Protein AF-A0A0G0QL11-F1 (afdb_monomer_lite)

Secondary structure (DSSP, 8-state):
---GGGS-TTSTTTTTPPP-SHHHHHHHHHHHHHHHHHHHHHHHHTT---HHHHHHHHHHHHHHHHHH-TT-

Sequence (72 aa):
MKPFYLMEQSREFNGGRSPQNKSERMDGLTEAIRATRKKVAEYKTANADASELETHLKNLEKRLEAEKNPRG

Organism: Yanofskybacteria sp. (strain GW2011_GWA1_39_13) (NCBI:txid1619019)

Structure (mmCIF, N/CA/C/O backbone):
data_AF-A0A0G0QL11-F1
#
_entry.id   AF-A0A0G0QL11-F1
#
loop_
_atom_site.group_PDB
_atom_site.id
_atom_site.type_symbol
_atom_site.label_atom_id
_atom_site.label_alt_id
_atom_site.label_comp_id
_atom_site.label_asym_id
_atom_site.label_entity_id
_atom_site.label_seq_id
_atom_site.pdbx_PDB_ins_code
_atom_site.Cartn_x
_atom_site.Cartn_y
_atom_site.Cartn_z
_atom_site.occupancy
_atom_site.B_iso_or_equiv
_atom_site.auth_seq_id
_atom_site.auth_comp_id
_atom_site.auth_asym_id
_atom_site.auth_atom_id
_atom_site.pdbx_PDB_model_num
ATOM 1 N N . MET A 1 1 ? -3.200 -16.914 12.873 1.00 44.97 1 MET A N 1
ATOM 2 C CA . MET A 1 1 ? -3.356 -16.048 11.681 1.00 44.97 1 MET A CA 1
ATOM 3 C C . MET A 1 1 ? -1.970 -15.695 11.163 1.00 44.97 1 MET A C 1
ATOM 5 O O . MET A 1 1 ? -1.113 -15.407 11.987 1.00 44.97 1 MET A O 1
ATOM 9 N N . LYS A 1 2 ? -1.710 -15.784 9.851 1.00 41.44 2 LYS A N 1
ATOM 10 C CA . LYS A 1 2 ? -0.440 -15.307 9.273 1.00 41.44 2 LYS A CA 1
ATOM 11 C C . LYS A 1 2 ? -0.503 -13.777 9.118 1.00 41.44 2 LYS A C 1
ATOM 13 O O . LYS A 1 2 ? -1.578 -13.291 8.768 1.00 41.44 2 LYS A O 1
ATOM 18 N N . PRO A 1 3 ? 0.594 -13.043 9.354 1.00 41.06 3 PRO A N 1
ATOM 19 C CA . PRO A 1 3 ? 0.625 -11.594 9.185 1.00 41.06 3 PRO A CA 1
ATOM 20 C C . PRO A 1 3 ? 0.271 -11.165 7.757 1.00 41.06 3 PRO A C 1
ATOM 22 O O . PRO A 1 3 ? 0.642 -11.842 6.795 1.00 41.06 3 PRO A O 1
ATOM 25 N N . PHE A 1 4 ? -0.412 -10.028 7.605 1.00 47.56 4 PHE A N 1
ATOM 26 C CA . PHE A 1 4 ? -0.885 -9.537 6.302 1.00 47.56 4 PHE A CA 1
ATOM 27 C C . PHE A 1 4 ? 0.259 -9.328 5.296 1.00 47.56 4 PHE A C 1
ATOM 29 O O . PHE A 1 4 ? 0.110 -9.640 4.119 1.00 47.56 4 PHE A O 1
ATOM 36 N N . TYR A 1 5 ? 1.431 -8.883 5.763 1.00 46.97 5 TYR A N 1
ATOM 37 C CA . TYR A 1 5 ? 2.628 -8.697 4.932 1.00 46.97 5 TYR A CA 1
ATOM 38 C C . TYR A 1 5 ? 3.242 -10.008 4.406 1.00 46.97 5 TYR A C 1
ATOM 40 O O . TYR A 1 5 ? 4.106 -9.961 3.534 1.00 46.97 5 TYR A O 1
ATOM 48 N N . LEU A 1 6 ? 2.804 -11.164 4.919 1.00 42.53 6 LEU A N 1
ATOM 49 C CA . LEU A 1 6 ? 3.164 -12.499 4.427 1.00 42.53 6 LEU A CA 1
ATOM 50 C C . LEU A 1 6 ? 2.064 -13.134 3.567 1.00 42.53 6 LEU A C 1
ATOM 52 O O . LEU A 1 6 ? 2.278 -14.209 3.005 1.00 42.53 6 LEU A O 1
ATOM 56 N N . MET A 1 7 ? 0.887 -12.513 3.457 1.00 44.94 7 MET A N 1
ATOM 57 C CA . MET A 1 7 ? -0.123 -12.958 2.504 1.00 44.94 7 MET A CA 1
ATOM 58 C C . MET A 1 7 ? 0.284 -12.446 1.124 1.00 44.94 7 MET A C 1
ATOM 60 O O . MET A 1 7 ? 0.278 -11.241 0.885 1.00 44.94 7 MET A O 1
ATOM 64 N N . GLU A 1 8 ? 0.653 -13.361 0.223 1.00 49.69 8 GLU A N 1
ATOM 65 C CA . GLU A 1 8 ?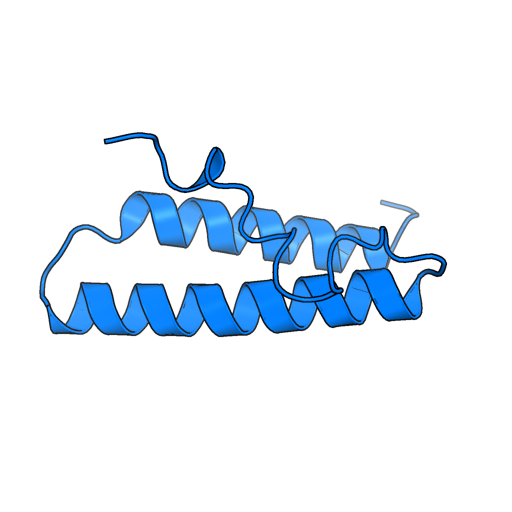 0.921 -13.096 -1.195 1.00 49.69 8 GLU A CA 1
ATOM 66 C C . GLU A 1 8 ? -0.340 -12.559 -1.914 1.00 49.69 8 GLU A C 1
ATOM 68 O O . GLU A 1 8 ? -0.890 -13.201 -2.803 1.00 49.69 8 GLU A O 1
ATOM 73 N N . GLN A 1 9 ? -0.814 -11.358 -1.575 1.00 48.28 9 GLN A N 1
ATOM 74 C CA . GLN A 1 9 ? -1.897 -10.676 -2.298 1.00 48.28 9 GLN A CA 1
ATOM 75 C C . GLN A 1 9 ? -1.483 -10.231 -3.710 1.00 48.28 9 GLN A C 1
ATOM 77 O O . GLN A 1 9 ? -2.280 -9.667 -4.449 1.00 48.28 9 GLN A O 1
ATOM 82 N N . SER A 1 10 ? -0.249 -10.513 -4.124 1.00 48.50 10 SER A N 1
ATOM 83 C CA . SER A 1 10 ? 0.279 -10.203 -5.451 1.00 48.50 10 SER A CA 1
ATOM 84 C C . SER A 1 10 ? 0.049 -11.296 -6.502 1.00 48.50 10 SER A C 1
ATOM 86 O O . SER A 1 10 ? 0.318 -11.045 -7.674 1.00 48.50 10 SER A O 1
ATOM 88 N N . ARG A 1 11 ? -0.444 -12.493 -6.141 1.00 42.88 11 ARG A N 1
ATOM 89 C CA . ARG A 1 11 ? -0.686 -13.562 -7.134 1.00 42.88 11 ARG A CA 1
ATOM 90 C C . ARG A 1 11 ? -2.027 -13.459 -7.854 1.00 42.88 11 ARG A C 1
ATOM 92 O O . ARG A 1 11 ? -2.105 -13.860 -9.010 1.00 42.88 11 ARG A O 1
ATOM 99 N N . GLU A 1 12 ? -3.051 -12.889 -7.233 1.00 43.28 12 GLU A N 1
ATOM 100 C CA . GLU A 1 12 ? -4.402 -12.908 -7.812 1.00 43.28 12 GLU A CA 1
ATOM 101 C C . GLU A 1 12 ? -4.662 -11.780 -8.825 1.00 43.28 12 GLU A C 1
ATOM 103 O O . GLU A 1 12 ? -5.568 -11.906 -9.640 1.00 43.28 12 GLU A O 1
ATOM 108 N N . PHE A 1 13 ? -3.846 -10.717 -8.858 1.00 49.03 13 PHE A N 1
ATOM 109 C CA . PHE A 1 13 ? -4.141 -9.547 -9.702 1.00 49.03 13 PHE A CA 1
ATOM 110 C C . PHE A 1 13 ? -3.566 -9.618 -11.131 1.00 49.03 13 PHE A C 1
ATOM 112 O O . PHE A 1 13 ? -4.178 -9.105 -12.058 1.00 49.03 13 PHE A O 1
ATOM 119 N N . ASN A 1 14 ? -2.444 -10.323 -11.341 1.00 46.12 14 ASN A N 1
ATOM 120 C CA . ASN A 1 14 ? -1.853 -10.557 -12.675 1.00 46.12 14 ASN A CA 1
ATOM 121 C C . ASN A 1 14 ? -2.013 -12.013 -13.162 1.00 46.12 14 ASN A C 1
ATOM 123 O O . ASN A 1 14 ? -1.254 -12.470 -14.018 1.00 46.12 14 ASN A O 1
ATOM 127 N N . GLY A 1 15 ? -2.921 -12.796 -12.566 1.00 49.31 15 GLY A N 1
ATOM 128 C CA . GLY A 1 15 ? -3.028 -14.234 -12.854 1.00 49.31 15 GLY A CA 1
ATOM 129 C C . GLY A 1 15 ? -1.735 -15.007 -12.552 1.00 49.31 15 GLY A C 1
ATOM 130 O O . GLY A 1 15 ? -1.367 -15.922 -13.282 1.00 49.31 15 GLY A O 1
ATOM 131 N N . GLY A 1 16 ? -0.989 -14.590 -11.523 1.00 54.50 16 GLY A N 1
ATOM 132 C CA . GLY A 1 16 ? 0.314 -15.156 -11.169 1.00 54.50 16 GLY A CA 1
ATOM 133 C C . GLY A 1 16 ? 1.486 -14.713 -12.054 1.00 54.50 16 GLY A C 1
ATOM 134 O O . GLY A 1 16 ? 2.603 -15.183 -11.838 1.00 54.50 16 GLY A O 1
ATOM 135 N N . ARG A 1 17 ? 1.280 -13.810 -13.024 1.00 52.62 17 ARG A N 1
ATOM 136 C CA . ARG A 1 17 ? 2.357 -13.319 -13.893 1.00 52.62 17 ARG A CA 1
ATOM 137 C C . ARG A 1 17 ? 3.129 -12.177 -13.232 1.00 52.62 17 ARG A C 1
ATOM 139 O O . ARG A 1 17 ? 2.564 -11.154 -12.843 1.00 52.62 17 ARG A O 1
ATOM 146 N N . SER A 1 18 ? 4.447 -12.335 -13.144 1.00 61.34 18 SER A N 1
ATOM 147 C CA . SER A 1 18 ? 5.333 -11.242 -12.749 1.00 61.34 18 SER A CA 1
ATOM 148 C C . SER A 1 18 ? 5.237 -10.099 -13.768 1.00 61.34 18 SER A C 1
ATOM 150 O O . SER A 1 18 ? 5.275 -10.372 -14.972 1.00 61.34 18 SER A O 1
ATOM 152 N N . PRO A 1 19 ? 5.127 -8.838 -13.321 1.00 68.56 19 PRO A N 1
ATOM 153 C CA . PRO A 1 19 ? 5.092 -7.686 -14.220 1.00 68.56 19 PRO A CA 1
ATOM 154 C C . PRO A 1 19 ? 6.357 -7.648 -15.089 1.00 68.56 19 PRO A C 1
ATOM 156 O O . PRO A 1 19 ? 7.469 -7.805 -14.575 1.00 68.56 19 PRO A O 1
ATOM 159 N N . GLN A 1 20 ? 6.198 -7.467 -16.403 1.00 74.69 20 GLN A N 1
ATOM 160 C CA . GLN A 1 20 ? 7.298 -7.594 -17.365 1.00 74.69 20 GLN A CA 1
ATOM 161 C C . GLN A 1 20 ? 7.977 -6.258 -17.661 1.00 74.69 20 GLN A C 1
ATOM 163 O O . GLN A 1 20 ? 9.144 -6.229 -18.048 1.00 74.69 20 GLN A O 1
ATOM 168 N N . ASN A 1 21 ? 7.281 -5.146 -17.436 1.00 79.19 21 ASN A N 1
ATOM 169 C CA . ASN A 1 21 ? 7.824 -3.808 -17.630 1.00 79.19 21 ASN A CA 1
ATOM 170 C C . ASN A 1 21 ? 7.521 -2.866 -16.450 1.00 79.19 21 ASN A C 1
ATOM 172 O O . ASN A 1 21 ? 6.770 -3.186 -15.527 1.00 79.19 21 ASN A O 1
ATOM 176 N N . LYS A 1 22 ? 8.159 -1.689 -16.468 1.00 81.25 22 LYS A N 1
ATOM 177 C CA . LYS A 1 22 ? 8.013 -0.654 -15.433 1.00 81.25 22 LYS A CA 1
ATOM 178 C C . LYS A 1 22 ? 6.569 -0.161 -15.290 1.00 81.25 22 LYS A C 1
ATOM 180 O O . LYS A 1 22 ? 6.130 0.046 -14.164 1.00 81.25 22 LYS A O 1
ATOM 185 N N . SER A 1 23 ? 5.838 -0.005 -16.396 1.00 81.94 23 SER A N 1
ATOM 186 C CA . SER A 1 23 ? 4.435 0.432 -16.358 1.00 81.94 23 SER A CA 1
ATOM 187 C C . SER A 1 23 ? 3.580 -0.578 -15.600 1.00 81.94 23 SER A C 1
ATOM 189 O O . SER A 1 23 ? 2.931 -0.212 -14.631 1.00 81.94 23 SER A O 1
ATOM 191 N N . GLU A 1 24 ? 3.695 -1.868 -15.930 1.00 79.12 24 GLU A N 1
ATOM 192 C CA . GLU A 1 24 ? 2.965 -2.939 -15.240 1.00 79.12 24 GLU A CA 1
ATOM 193 C C . GLU A 1 24 ? 3.316 -3.028 -13.746 1.00 79.12 24 GLU A C 1
ATOM 195 O O . GLU A 1 24 ? 2.449 -3.300 -12.916 1.00 79.12 24 GLU A O 1
ATOM 200 N N . ARG A 1 25 ? 4.583 -2.781 -13.374 1.00 81.00 25 ARG 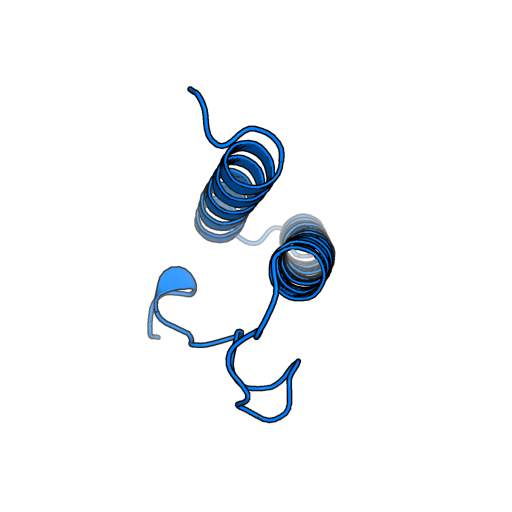A N 1
ATOM 201 C CA . ARG A 1 25 ? 4.988 -2.699 -11.959 1.00 81.00 25 ARG A CA 1
ATOM 202 C C . ARG A 1 25 ? 4.316 -1.529 -11.248 1.00 81.00 25 ARG A C 1
ATOM 204 O O . ARG A 1 25 ? 3.828 -1.700 -10.132 1.00 81.00 25 ARG A O 1
ATOM 211 N N . MET A 1 26 ? 4.295 -0.356 -11.876 1.00 85.19 26 MET A N 1
ATOM 212 C CA . MET A 1 26 ? 3.665 0.842 -11.320 1.00 85.19 26 MET A CA 1
ATOM 213 C C . MET A 1 26 ? 2.145 0.699 -11.210 1.00 85.19 26 MET A C 1
ATOM 215 O O . MET A 1 26 ? 1.582 1.087 -10.185 1.00 85.19 26 MET A O 1
ATOM 219 N N . ASP A 1 27 ? 1.498 0.113 -12.215 1.00 83.38 27 ASP A N 1
ATOM 220 C CA . ASP A 1 27 ? 0.054 -0.130 -12.227 1.00 83.38 27 ASP A CA 1
ATOM 221 C C . ASP A 1 27 ? -0.326 -1.129 -11.128 1.00 83.38 27 ASP A C 1
ATOM 223 O O . ASP A 1 27 ? -1.198 -0.846 -10.305 1.00 83.38 27 ASP A O 1
ATOM 227 N N . GLY A 1 28 ? 0.417 -2.237 -11.012 1.00 84.50 28 GLY A N 1
ATOM 228 C CA . GLY A 1 28 ? 0.222 -3.218 -9.943 1.00 84.50 28 GLY A CA 1
ATOM 229 C C . GLY A 1 28 ? 0.432 -2.637 -8.539 1.00 84.50 28 GLY A C 1
ATOM 230 O O . GLY A 1 28 ? -0.346 -2.917 -7.627 1.00 84.50 28 GLY A O 1
ATOM 231 N N . LEU A 1 29 ? 1.449 -1.787 -8.350 1.00 85.62 29 LEU A N 1
ATOM 232 C CA . LEU A 1 29 ? 1.674 -1.084 -7.080 1.00 85.62 29 LEU A CA 1
ATOM 233 C C . LEU A 1 29 ? 0.555 -0.081 -6.771 1.00 85.62 29 LEU A C 1
ATOM 235 O O . LEU A 1 29 ? 0.120 0.010 -5.624 1.00 85.62 29 LEU A O 1
ATOM 239 N N . THR A 1 30 ? 0.069 0.649 -7.775 1.00 86.94 30 THR A N 1
ATOM 240 C CA . THR A 1 30 ? -1.022 1.624 -7.617 1.00 86.94 30 THR A CA 1
ATOM 241 C C . THR A 1 30 ? -2.321 0.935 -7.200 1.00 86.94 30 THR A C 1
ATOM 243 O O . THR A 1 30 ? -2.980 1.377 -6.255 1.00 86.94 30 THR A O 1
ATOM 246 N N . GLU A 1 31 ? -2.653 -0.192 -7.826 1.00 84.69 31 GLU A N 1
ATOM 247 C CA . GLU A 1 31 ? -3.834 -0.979 -7.467 1.00 84.69 31 GLU A CA 1
ATOM 248 C C . GLU A 1 31 ? -3.690 -1.632 -6.083 1.00 84.69 31 GLU A C 1
ATOM 250 O O . GLU A 1 31 ? -4.625 -1.582 -5.281 1.00 84.69 31 GLU A O 1
ATOM 255 N N . ALA A 1 32 ? -2.503 -2.140 -5.727 1.00 85.12 32 ALA A N 1
ATOM 256 C CA . ALA A 1 32 ? -2.237 -2.662 -4.383 1.00 85.12 32 ALA A CA 1
ATOM 257 C C . ALA A 1 32 ? -2.402 -1.586 -3.291 1.00 85.12 32 ALA A C 1
ATOM 259 O O . ALA A 1 32 ? -2.986 -1.849 -2.235 1.00 85.12 32 ALA A O 1
ATOM 260 N N . ILE A 1 33 ? -1.944 -0.354 -3.549 1.00 88.31 33 ILE A N 1
ATOM 261 C CA . ILE A 1 33 ? -2.153 0.808 -2.667 1.00 88.31 33 ILE A CA 1
ATOM 262 C C . ILE A 1 33 ? -3.648 1.094 -2.520 1.00 88.31 33 ILE A C 1
ATOM 264 O O . ILE A 1 33 ? -4.135 1.260 -1.400 1.00 88.31 33 ILE A O 1
ATOM 268 N N . ARG A 1 34 ? -4.396 1.116 -3.628 1.00 86.88 34 ARG A N 1
ATOM 269 C CA . ARG A 1 34 ? -5.843 1.364 -3.624 1.00 86.88 34 ARG A CA 1
ATOM 270 C C . ARG A 1 34 ? -6.603 0.303 -2.824 1.00 86.88 34 ARG A C 1
ATOM 272 O O . ARG A 1 34 ? -7.432 0.659 -1.984 1.00 86.88 34 ARG A O 1
ATOM 279 N N . ALA A 1 35 ? -6.295 -0.976 -3.031 1.00 86.69 35 ALA A N 1
ATOM 280 C CA . ALA A 1 35 ? -6.900 -2.086 -2.297 1.00 86.69 35 ALA A CA 1
ATOM 281 C C . ALA A 1 35 ? -6.566 -2.032 -0.797 1.00 86.69 35 ALA A C 1
ATOM 283 O O . ALA A 1 35 ? -7.452 -2.192 0.045 1.00 86.69 35 ALA A O 1
ATOM 284 N N . THR A 1 36 ? -5.310 -1.732 -0.452 1.00 87.56 36 THR A N 1
ATOM 285 C CA . THR A 1 36 ? -4.876 -1.600 0.946 1.00 87.56 36 THR A CA 1
ATOM 286 C C . THR A 1 36 ? -5.556 -0.414 1.629 1.00 87.56 36 THR A C 1
ATOM 288 O O . THR A 1 36 ? -6.055 -0.565 2.740 1.00 87.56 36 THR A O 1
ATOM 291 N N . ARG A 1 37 ? -5.676 0.743 0.960 1.00 90.94 37 ARG A N 1
ATOM 292 C CA . ARG A 1 37 ? -6.419 1.907 1.481 1.00 90.94 37 ARG A CA 1
ATOM 293 C C . ARG A 1 37 ? -7.881 1.576 1.762 1.00 90.94 37 ARG A C 1
ATOM 295 O O . ARG A 1 37 ? -8.401 1.989 2.795 1.00 90.94 37 ARG A O 1
ATOM 302 N N . LYS A 1 38 ? -8.526 0.807 0.878 1.00 90.06 38 LYS A N 1
ATOM 303 C CA . LYS A 1 38 ? -9.899 0.339 1.096 1.00 90.06 38 LYS A CA 1
ATOM 304 C C . LYS A 1 38 ? -9.994 -0.533 2.353 1.00 90.06 38 LYS A C 1
ATOM 306 O O . LYS A 1 38 ? -10.835 -0.254 3.199 1.00 90.06 38 LYS A O 1
ATOM 311 N N . LYS A 1 39 ? -9.085 -1.499 2.529 1.00 86.38 39 LYS A N 1
ATOM 312 C CA . LYS A 1 39 ? -9.039 -2.342 3.739 1.00 86.38 39 LYS A CA 1
ATOM 313 C C . LYS A 1 39 ? -8.766 -1.541 5.012 1.00 86.38 39 LYS A C 1
ATOM 315 O O . LYS A 1 39 ? -9.406 -1.786 6.026 1.00 86.38 39 LYS A O 1
ATOM 320 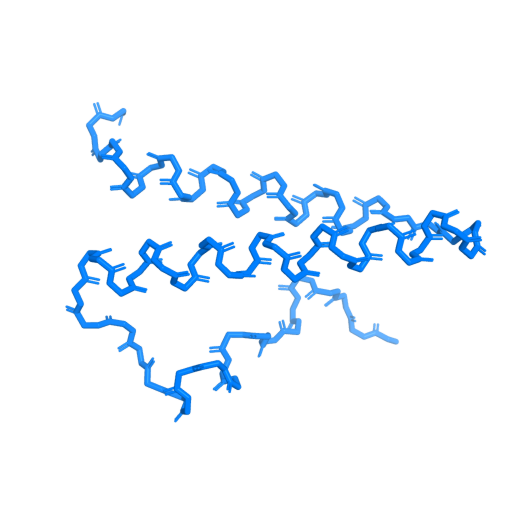N N . VAL A 1 40 ? -7.863 -0.557 4.970 1.00 89.25 40 VAL A N 1
ATOM 321 C CA . VAL A 1 40 ? -7.625 0.351 6.109 1.00 89.25 40 VAL A CA 1
ATOM 322 C C . VAL A 1 40 ? -8.911 1.088 6.482 1.00 89.25 40 VAL A C 1
ATOM 324 O O . VAL A 1 40 ? -9.234 1.180 7.662 1.00 89.25 40 VAL A O 1
ATOM 327 N N . ALA A 1 41 ? -9.657 1.595 5.496 1.00 90.94 41 ALA A N 1
ATOM 328 C CA . ALA A 1 41 ? -10.934 2.258 5.745 1.00 90.94 41 ALA A CA 1
ATOM 329 C C . ALA A 1 41 ? -11.961 1.297 6.366 1.00 90.94 41 ALA A C 1
ATOM 331 O O . ALA A 1 41 ? -12.577 1.651 7.365 1.00 90.94 41 ALA A O 1
ATOM 332 N N . GLU A 1 42 ? -12.082 0.072 5.844 1.00 89.88 42 GLU A N 1
ATOM 333 C CA . GLU A 1 42 ? -12.966 -0.968 6.394 1.00 89.88 42 GLU A CA 1
ATOM 334 C C . GLU A 1 42 ? -12.624 -1.293 7.858 1.00 89.88 42 GLU A C 1
ATOM 336 O O . GLU A 1 42 ? -13.517 -1.339 8.704 1.00 89.88 42 GLU A O 1
ATOM 341 N N . TYR A 1 43 ? -11.336 -1.436 8.186 1.00 90.00 43 TYR A N 1
ATOM 342 C CA . TYR A 1 43 ? -10.877 -1.681 9.557 1.00 90.00 43 TYR A CA 1
ATOM 343 C C . TYR A 1 43 ? -11.157 -0.493 10.480 1.00 90.00 43 TYR A C 1
ATOM 345 O O . TYR A 1 43 ? -11.647 -0.687 11.590 1.00 90.00 43 TYR A O 1
ATOM 353 N N . LYS A 1 44 ? -10.923 0.741 10.014 1.00 88.00 44 LYS A N 1
ATOM 354 C CA . LYS A 1 44 ? -11.243 1.956 10.778 1.00 88.00 44 LYS A CA 1
ATOM 355 C C . LYS A 1 44 ? -12.743 2.078 11.043 1.00 88.00 44 LYS A C 1
ATOM 357 O O . LYS A 1 44 ? -13.129 2.387 12.164 1.00 88.00 44 LYS A O 1
ATOM 362 N N . THR A 1 45 ? -13.590 1.779 10.056 1.00 92.81 45 THR A N 1
ATOM 363 C CA . THR A 1 45 ? -15.051 1.733 10.240 1.00 92.81 45 THR A CA 1
ATOM 364 C C . THR A 1 45 ? -15.465 0.649 11.236 1.00 92.81 45 THR A C 1
ATOM 366 O O . THR A 1 45 ? -16.381 0.864 12.024 1.00 92.81 45 THR A O 1
ATOM 369 N N . ALA A 1 46 ? -14.771 -0.489 11.249 1.00 92.00 46 ALA A N 1
ATOM 370 C CA . ALA A 1 46 ? -15.002 -1.574 12.199 1.00 92.00 46 ALA A CA 1
ATOM 371 C C . ALA A 1 46 ? -14.373 -1.345 13.592 1.00 92.00 46 ALA A C 1
ATOM 373 O O . ALA A 1 46 ? -14.485 -2.224 14.442 1.00 92.00 46 ALA A O 1
ATOM 374 N N . ASN A 1 47 ? -13.712 -0.202 13.840 1.00 91.19 47 ASN A N 1
ATOM 375 C CA . ASN A 1 47 ? -12.884 0.049 15.034 1.00 91.19 47 ASN A CA 1
ATOM 376 C C . ASN A 1 47 ? -11.844 -1.063 15.304 1.00 91.19 47 ASN A C 1
ATOM 378 O O . ASN A 1 47 ? -11.498 -1.346 16.450 1.00 91.19 47 ASN A O 1
ATOM 382 N N . ALA A 1 48 ? -11.356 -1.708 14.243 1.00 89.88 48 ALA A N 1
ATOM 383 C CA . ALA A 1 48 ? -10.317 -2.726 14.298 1.00 89.88 48 ALA A CA 1
ATOM 384 C C . ALA A 1 48 ? -8.923 -2.101 14.134 1.00 89.88 48 ALA A C 1
ATOM 386 O O . ALA A 1 48 ? -8.764 -1.062 13.488 1.00 89.88 48 ALA A O 1
ATOM 387 N N . ASP A 1 49 ? -7.897 -2.760 14.682 1.00 89.81 49 ASP A N 1
ATOM 388 C CA . ASP A 1 49 ? -6.511 -2.313 14.528 1.00 89.81 49 ASP A CA 1
ATOM 389 C C . ASP A 1 49 ? -6.062 -2.399 13.062 1.00 89.81 49 ASP A C 1
ATOM 391 O O . ASP A 1 49 ? -6.001 -3.476 12.470 1.00 89.81 49 ASP A O 1
ATOM 395 N N . ALA A 1 50 ? -5.742 -1.244 12.478 1.00 91.44 50 ALA A N 1
ATOM 396 C CA . ALA A 1 50 ? -5.273 -1.119 11.100 1.00 91.44 50 ALA A CA 1
ATOM 397 C C . ALA A 1 50 ? -3.754 -0.878 11.007 1.00 91.44 50 ALA A C 1
ATOM 399 O O . ALA A 1 50 ? -3.246 -0.653 9.907 1.00 91.44 50 ALA A O 1
ATOM 400 N N . SER A 1 51 ? -3.018 -0.934 12.124 1.00 89.69 51 SER A N 1
ATOM 401 C CA . SER A 1 51 ? -1.602 -0.545 12.205 1.00 89.69 51 SER A CA 1
ATOM 402 C C . SER A 1 51 ? -0.703 -1.324 11.232 1.00 89.69 51 SER A C 1
ATOM 404 O O . SER A 1 51 ? 0.177 -0.754 10.573 1.00 89.69 51 SER A O 1
ATOM 406 N N . GLU A 1 52 ? -0.950 -2.628 11.071 1.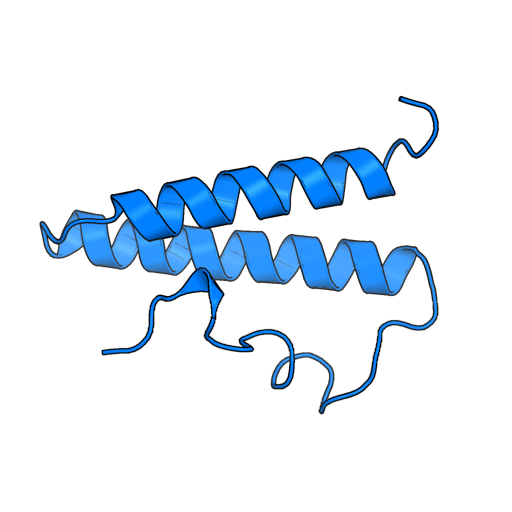00 87.44 52 GLU A N 1
ATOM 407 C CA . GLU A 1 52 ? -0.228 -3.464 10.102 1.00 87.44 52 GLU A CA 1
ATOM 408 C C . GLU A 1 52 ? -0.540 -3.079 8.648 1.00 87.44 52 GLU A C 1
ATOM 410 O O . GLU A 1 52 ? 0.364 -3.019 7.810 1.00 87.44 52 GLU A O 1
ATOM 415 N N . LEU A 1 53 ? -1.806 -2.774 8.343 1.00 87.31 53 LEU A N 1
ATOM 416 C CA . LEU A 1 53 ? -2.236 -2.349 7.009 1.00 87.31 53 LEU A CA 1
ATOM 417 C C . LEU A 1 53 ? -1.674 -0.968 6.652 1.00 87.31 53 LEU A C 1
ATOM 419 O O . LEU A 1 53 ? -1.257 -0.752 5.517 1.00 87.31 53 LEU A O 1
ATOM 423 N N . GLU A 1 54 ? -1.607 -0.047 7.613 1.00 90.00 54 GLU A N 1
ATOM 424 C CA . GLU A 1 54 ? -1.001 1.276 7.426 1.00 90.00 54 GLU A CA 1
ATOM 425 C C . GLU A 1 54 ? 0.514 1.183 7.203 1.00 90.00 54 GLU A C 1
ATOM 427 O O . GLU A 1 54 ? 1.068 1.890 6.357 1.00 90.00 54 GLU A O 1
ATOM 432 N N . THR A 1 55 ? 1.192 0.263 7.895 1.00 91.44 55 THR A N 1
ATOM 433 C CA . THR A 1 55 ? 2.614 -0.025 7.653 1.00 91.44 55 THR A CA 1
ATOM 434 C C . THR A 1 55 ? 2.825 -0.622 6.262 1.00 91.44 55 THR A C 1
ATOM 436 O O . THR A 1 55 ? 3.719 -0.193 5.526 1.00 91.44 55 THR A O 1
ATOM 439 N N . HIS A 1 56 ? 1.979 -1.576 5.864 1.00 87.94 56 HIS A N 1
ATOM 440 C CA . HIS A 1 56 ? 2.020 -2.156 4.525 1.00 87.94 56 HIS A CA 1
ATOM 441 C C . HIS A 1 56 ? 1.785 -1.100 3.438 1.00 87.94 56 HIS A C 1
ATOM 443 O O . HIS A 1 56 ? 2.534 -1.045 2.463 1.00 87.94 56 HIS A O 1
ATOM 449 N N . LEU A 1 57 ? 0.807 -0.214 3.640 1.00 89.94 57 LEU A N 1
ATOM 450 C CA . LEU A 1 57 ? 0.501 0.889 2.737 1.00 89.94 57 LEU A CA 1
ATOM 451 C C . LEU A 1 57 ? 1.714 1.805 2.530 1.00 89.94 57 LEU A C 1
ATOM 453 O O . LEU A 1 57 ? 2.097 2.044 1.386 1.00 89.94 57 LEU A O 1
ATOM 457 N N . LYS A 1 58 ? 2.377 2.233 3.613 1.00 90.81 58 LYS A N 1
ATOM 458 C CA . LYS A 1 58 ? 3.601 3.052 3.532 1.00 90.81 58 LYS A CA 1
ATOM 459 C C . LYS A 1 58 ? 4.714 2.358 2.747 1.00 90.81 58 LYS A C 1
ATOM 461 O O . LYS A 1 58 ? 5.431 3.003 1.985 1.00 90.81 58 LYS A O 1
ATOM 466 N N . ASN A 1 59 ? 4.872 1.046 2.916 1.00 88.88 59 ASN A N 1
ATOM 467 C CA . ASN A 1 59 ? 5.873 0.281 2.173 1.00 88.88 59 ASN A CA 1
ATOM 468 C C . ASN A 1 59 ? 5.543 0.207 0.6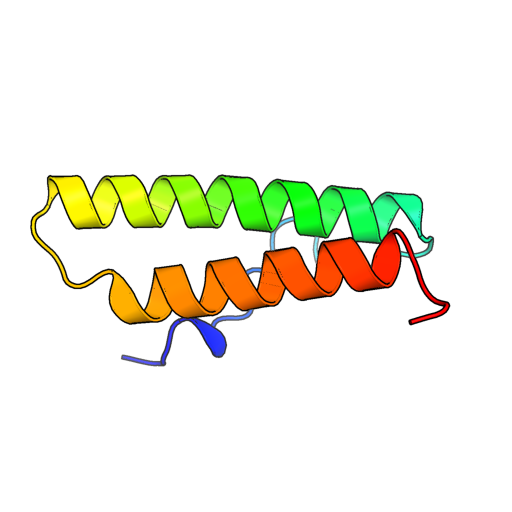76 1.00 88.88 59 ASN A C 1
ATOM 470 O O . ASN A 1 59 ? 6.446 0.337 -0.151 1.00 88.88 59 ASN A O 1
ATOM 474 N N . LEU A 1 60 ? 4.270 0.030 0.311 1.00 88.12 60 LEU A N 1
ATOM 475 C CA . LEU A 1 60 ? 3.838 0.068 -1.087 1.00 88.12 60 LEU A CA 1
ATOM 476 C C . LEU A 1 60 ? 4.048 1.454 -1.711 1.00 88.12 60 LEU A C 1
ATOM 478 O O . LEU A 1 60 ? 4.549 1.540 -2.830 1.00 88.12 60 LEU A O 1
ATOM 482 N N . GLU A 1 61 ? 3.730 2.527 -0.984 1.00 90.56 61 GLU A N 1
ATOM 483 C CA . GLU A 1 61 ? 3.944 3.910 -1.433 1.00 90.56 61 GLU A CA 1
ATOM 484 C C . GLU A 1 61 ? 5.430 4.201 -1.680 1.00 90.56 61 GLU A C 1
ATOM 486 O O . GLU A 1 61 ? 5.779 4.708 -2.745 1.00 90.56 61 GLU A O 1
ATOM 491 N N . LYS A 1 62 ? 6.318 3.774 -0.771 1.00 89.62 62 LYS A N 1
ATOM 492 C CA . LYS A 1 62 ? 7.776 3.864 -0.967 1.00 89.62 62 LYS A CA 1
ATOM 493 C C . LYS A 1 62 ? 8.256 3.083 -2.189 1.00 89.62 62 LYS A C 1
ATOM 495 O O . LYS A 1 62 ? 9.094 3.570 -2.941 1.00 89.62 62 LYS A O 1
ATOM 500 N N . ARG A 1 63 ? 7.731 1.874 -2.414 1.00 87.00 63 ARG A N 1
ATOM 501 C CA . ARG A 1 63 ? 8.078 1.068 -3.599 1.00 87.00 63 ARG A CA 1
ATOM 502 C C . ARG A 1 63 ? 7.615 1.735 -4.891 1.00 87.00 63 ARG A C 1
ATOM 504 O O . ARG A 1 63 ? 8.351 1.712 -5.872 1.00 87.00 63 ARG A O 1
ATOM 511 N N . LEU A 1 64 ? 6.424 2.336 -4.892 1.00 88.25 64 LEU A N 1
ATOM 512 C CA . LEU A 1 64 ? 5.922 3.089 -6.040 1.00 88.25 64 LEU A CA 1
ATOM 513 C C . LEU A 1 64 ? 6.779 4.331 -6.306 1.00 88.25 64 LEU A C 1
ATOM 515 O O . LEU A 1 64 ? 7.057 4.637 -7.462 1.00 88.25 64 LEU A O 1
ATOM 519 N N . GLU A 1 65 ? 7.214 5.029 -5.258 1.00 89.12 65 GLU A N 1
ATOM 520 C CA . GLU A 1 65 ? 8.118 6.175 -5.373 1.00 89.12 65 GLU A CA 1
ATOM 521 C C . GLU A 1 65 ? 9.485 5.773 -5.938 1.00 89.12 65 GLU A C 1
ATOM 523 O O . GLU A 1 65 ? 9.955 6.404 -6.883 1.00 89.12 65 GLU A O 1
ATOM 528 N N . ALA A 1 66 ? 10.070 4.674 -5.454 1.00 87.56 66 ALA A N 1
ATOM 529 C CA . ALA A 1 66 ? 11.322 4.132 -5.981 1.00 87.56 66 ALA A CA 1
ATOM 530 C C . ALA A 1 66 ? 11.197 3.691 -7.450 1.00 87.56 66 ALA A C 1
ATOM 532 O O . ALA A 1 66 ? 12.096 3.925 -8.254 1.00 87.56 66 ALA A O 1
ATOM 533 N N . GLU A 1 67 ? 10.064 3.095 -7.839 1.00 85.25 67 GLU A N 1
ATOM 534 C CA . GLU A 1 67 ? 9.821 2.741 -9.240 1.00 85.25 67 GLU A CA 1
ATOM 535 C C . GLU A 1 67 ? 9.639 4.001 -10.105 1.00 85.25 67 GLU A C 1
ATOM 537 O O . GLU A 1 67 ? 10.165 4.066 -11.219 1.00 85.25 67 GLU A O 1
ATOM 542 N N . LYS A 1 68 ? 8.956 5.040 -9.600 1.00 84.69 68 LYS A N 1
ATOM 543 C CA . LYS A 1 68 ? 8.828 6.339 -10.283 1.00 84.69 68 LYS A CA 1
ATOM 544 C C . LYS A 1 68 ? 10.191 7.004 -10.467 1.00 84.69 68 LYS A C 1
ATOM 546 O O . LYS A 1 68 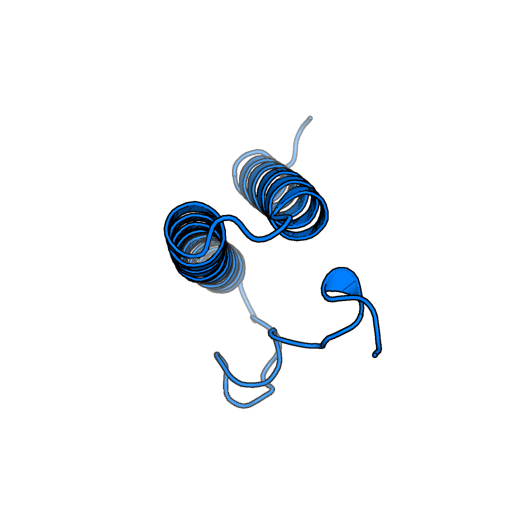? 10.497 7.414 -11.589 1.00 84.69 68 LYS A O 1
ATOM 551 N N . ASN A 1 69 ? 11.007 7.043 -9.415 1.00 83.75 69 ASN A N 1
ATOM 552 C CA . ASN A 1 69 ? 12.307 7.701 -9.383 1.00 83.75 69 ASN A CA 1
ATOM 553 C C . ASN A 1 69 ? 13.434 6.742 -8.932 1.00 83.75 69 ASN A C 1
ATOM 555 O O . ASN A 1 69 ? 13.837 6.762 -7.771 1.00 83.75 69 ASN A O 1
ATOM 559 N N . PRO A 1 70 ? 13.994 5.927 -9.844 1.00 69.56 70 PRO A N 1
ATOM 560 C CA . PRO A 1 70 ? 14.984 4.898 -9.507 1.00 69.56 70 PRO A CA 1
ATOM 561 C C . PRO A 1 70 ? 16.394 5.435 -9.184 1.00 69.56 70 PRO A C 1
ATOM 563 O O . PRO A 1 70 ? 17.332 4.649 -9.110 1.00 69.56 70 PRO A O 1
ATOM 566 N N . ARG A 1 71 ? 16.576 6.759 -9.055 1.00 58.00 71 ARG A N 1
ATOM 567 C CA . ARG A 1 71 ? 17.872 7.430 -8.814 1.00 58.00 71 ARG A CA 1
ATOM 568 C C . ARG A 1 71 ? 17.977 8.112 -7.439 1.00 58.00 71 ARG A C 1
ATOM 570 O O . ARG A 1 71 ? 18.776 9.034 -7.292 1.00 58.00 71 ARG A O 1
ATOM 577 N N . GLY A 1 72 ? 17.159 7.694 -6.473 1.00 50.72 72 GLY A N 1
ATOM 578 C CA . GLY A 1 72 ? 17.371 8.024 -5.058 1.00 50.72 72 GLY A CA 1
ATOM 579 C C . GLY A 1 72 ? 18.564 7.280 -4.475 1.00 50.72 72 GLY A C 1
ATOM 580 O O . GLY A 1 72 ? 18.770 6.115 -4.886 1.00 50.72 72 GLY A O 1
#

Foldseek 3Di:
DDQPVPPPPVCPPVVNDDQPDLVSLLVSLVVVLVVLVVVLVVCVVVVHDSPSSVVVNVVSVVVNVCSVPVPD

pLDDT: mean 75.89, std 17.92, range [41.06, 92.81]

Radius of gyration: 13.18 Å; chains: 1; bounding box: 33×24×33 Å